Protein AF-G8SK45-F1 (afdb_monomer_lite)

Radius of gyration: 26.13 Å; chains: 1; bounding box: 58×46×75 Å

Foldseek 3Di:
DEDPDLLVVAAACPVVVVQVVCVVVVHFYHYVVVVDTQDPVDPVSVVVNRVSNHVSNVVVVVVVVVVVVVVVCCCQPPQFDPDDDDPFQKDKDWPAADPPPVRSVVVDTTIHIDGDPVGNVVVVVDPPPPVCVSVVSVVVPVPPDDDDDDDDDD

Sequence (154 aa):
MVLAEFERGFAAGQAQSTIAQLNAYGVQSWLPEVEGPVDLGEPEHRAVLSMLGHQSQREVLRNRFRTAAAMAAQVRAQGRHLGGRPPYGCRLVDAGPHPNKVHAQWGRRWHRLDIDTVTAPCVALAPLRCMTRFLNRRTKGSRWRHRASGPRVP

pLDDT: mean 76.78, std 18.28, range [31.2, 94.94]

Secondary structure (DSSP, 8-state):
-B-S-HHHH--TTHHHHHHHHHHHTT---EEGGGTEE--SSSHHHHHHHHHHHHHHHHHHHHHHHHHHHHHHHHHHHH----SSPPPTTEEEEEEEE-SSHHHHHTTPEEEEEEE-TTTHHHHTTS--HHHHHHHHHHHHHTTS-----PPPP-

Structure (mmCIF, N/CA/C/O backbone):
data_AF-G8SK45-F1
#
_entry.id   AF-G8SK45-F1
#
loop_
_atom_site.group_PDB
_atom_site.id
_atom_site.type_symbol
_atom_site.label_atom_id
_atom_site.label_alt_id
_atom_site.label_comp_id
_atom_site.label_asym_id
_atom_site.label_entity_id
_atom_site.label_seq_id
_atom_site.pdbx_PDB_ins_code
_atom_site.Cartn_x
_atom_site.Cartn_y
_atom_site.Cartn_z
_atom_site.occupancy
_atom_site.B_iso_or_equiv
_atom_site.auth_seq_id
_atom_site.auth_comp_id
_atom_site.auth_asym_id
_atom_site.auth_atom_id
_atom_site.pdbx_PDB_model_num
ATOM 1 N N . MET A 1 1 ? -18.488 -5.315 14.949 1.00 83.50 1 MET A N 1
ATOM 2 C CA . MET A 1 1 ? -17.594 -5.885 13.917 1.00 83.50 1 MET A CA 1
ATOM 3 C C . MET A 1 1 ? -16.549 -6.742 14.606 1.00 83.50 1 MET A C 1
ATOM 5 O O . MET A 1 1 ? -15.913 -6.248 15.524 1.00 83.50 1 MET A O 1
ATOM 9 N N . VAL A 1 2 ? -16.381 -7.998 14.200 1.00 85.56 2 VAL A N 1
ATOM 10 C CA . VAL A 1 2 ? -15.353 -8.886 14.768 1.00 85.56 2 VAL A CA 1
ATOM 11 C C . VAL A 1 2 ? -14.119 -8.850 13.873 1.00 85.56 2 VAL A C 1
ATOM 13 O O . VAL A 1 2 ? -14.237 -9.021 12.660 1.00 85.56 2 VAL A O 1
ATOM 16 N N . LEU A 1 3 ? -12.952 -8.611 14.462 1.00 84.38 3 LEU A N 1
ATOM 17 C CA . LEU A 1 3 ? -11.665 -8.617 13.777 1.00 84.38 3 LEU A CA 1
ATOM 18 C C . LEU A 1 3 ? -10.953 -9.933 14.078 1.00 84.38 3 LEU A C 1
ATOM 20 O O . LEU A 1 3 ? -10.369 -10.087 15.141 1.00 84.38 3 LEU A O 1
ATOM 24 N N . ALA A 1 4 ? -11.034 -10.886 13.148 1.00 83.38 4 ALA A N 1
ATOM 25 C CA . ALA A 1 4 ? -10.423 -12.205 13.326 1.00 83.38 4 ALA A CA 1
ATOM 26 C C . ALA A 1 4 ? -8.888 -12.165 13.239 1.00 83.38 4 ALA A C 1
ATOM 28 O O . ALA A 1 4 ? -8.213 -12.849 13.995 1.00 83.38 4 ALA A O 1
ATOM 29 N N . GLU A 1 5 ? -8.340 -11.361 12.322 1.00 84.94 5 GLU A N 1
ATOM 30 C CA . GLU A 1 5 ? -6.895 -11.203 12.140 1.00 84.94 5 GLU A CA 1
ATOM 31 C C . GLU A 1 5 ? -6.565 -9.719 11.952 1.00 84.94 5 GLU A C 1
ATOM 33 O O . GLU A 1 5 ? -6.781 -9.148 10.876 1.00 84.94 5 GLU A O 1
ATOM 38 N N . PHE A 1 6 ? -6.036 -9.078 12.997 1.00 86.44 6 PHE A N 1
ATOM 39 C CA . PHE A 1 6 ? -5.703 -7.652 12.957 1.00 86.44 6 PHE A CA 1
ATOM 40 C C . PHE A 1 6 ? -4.698 -7.323 11.845 1.00 86.44 6 PHE A C 1
ATOM 42 O O . PHE A 1 6 ? -4.872 -6.354 11.103 1.00 86.44 6 PHE A O 1
ATOM 49 N N . GLU A 1 7 ? -3.664 -8.156 11.703 1.00 82.38 7 GLU A N 1
ATOM 50 C CA . GLU A 1 7 ? -2.528 -7.916 10.808 1.00 82.38 7 GLU A CA 1
ATOM 51 C C . GLU A 1 7 ? -2.919 -7.866 9.325 1.00 82.38 7 GLU A C 1
ATOM 53 O O . GLU A 1 7 ? -2.268 -7.184 8.533 1.00 82.38 7 GLU A O 1
ATOM 58 N N . ARG A 1 8 ? -4.008 -8.543 8.937 1.00 81.50 8 ARG A N 1
ATOM 59 C CA . ARG A 1 8 ? -4.530 -8.496 7.563 1.00 81.50 8 ARG A CA 1
ATOM 60 C C . ARG A 1 8 ? -5.461 -7.317 7.310 1.00 81.50 8 ARG A C 1
ATOM 62 O O . ARG A 1 8 ? -5.593 -6.896 6.163 1.00 81.50 8 ARG A O 1
ATOM 69 N N . GLY A 1 9 ? -6.123 -6.823 8.354 1.00 83.44 9 GLY A N 1
ATOM 70 C CA . GLY A 1 9 ? -7.120 -5.760 8.252 1.00 83.44 9 GLY A CA 1
ATOM 71 C C . GLY A 1 9 ? -6.531 -4.354 8.336 1.00 83.44 9 GLY A C 1
ATOM 72 O O . GLY A 1 9 ? -7.016 -3.450 7.659 1.00 83.44 9 GLY A O 1
ATOM 73 N N . PHE A 1 10 ? -5.480 -4.161 9.140 1.00 87.44 10 PHE A N 1
ATOM 74 C CA . PHE A 1 10 ? -4.954 -2.833 9.458 1.00 87.44 10 PHE A CA 1
ATOM 75 C C . PHE A 1 10 ? -3.431 -2.793 9.507 1.00 87.44 10 PHE A C 1
ATOM 77 O O . PHE A 1 10 ? -2.776 -3.767 9.868 1.00 87.44 10 PHE A O 1
ATOM 84 N N . ALA A 1 11 ? -2.865 -1.622 9.209 1.00 86.31 11 ALA A N 1
ATOM 85 C CA . ALA A 1 11 ? -1.456 -1.314 9.437 1.00 86.31 11 ALA A CA 1
ATOM 86 C C . ALA A 1 11 ? -1.297 0.074 10.075 1.00 86.31 11 ALA A C 1
ATOM 88 O O . ALA A 1 11 ? -2.067 0.995 9.787 1.00 86.31 11 ALA A O 1
ATOM 89 N N . ALA A 1 12 ? -0.259 0.249 10.900 1.00 87.75 12 ALA A N 1
ATOM 90 C CA . ALA A 1 12 ? 0.004 1.495 11.626 1.00 87.75 12 ALA A CA 1
ATOM 91 C C . ALA A 1 12 ? -1.214 1.938 12.471 1.00 87.75 12 ALA A C 1
ATOM 93 O O . ALA A 1 12 ? -1.916 1.106 13.039 1.00 87.75 12 ALA A O 1
ATOM 94 N N . GLY A 1 13 ? -1.491 3.243 12.552 1.00 86.88 13 GLY A N 1
ATOM 95 C CA . GLY A 1 13 ? -2.610 3.802 13.326 1.00 86.88 13 GLY A CA 1
ATOM 96 C C . GLY A 1 13 ? -4.001 3.683 12.682 1.00 86.88 13 GLY A C 1
ATOM 97 O O . GLY A 1 13 ? -4.951 4.272 13.191 1.00 86.88 13 GLY A O 1
ATOM 98 N N . GLN A 1 14 ? -4.155 2.959 11.565 1.00 89.31 14 GLN A N 1
ATOM 99 C CA . GLN A 1 14 ? -5.430 2.887 10.830 1.00 89.31 14 GLN A CA 1
ATOM 100 C C . GLN A 1 14 ? -6.576 2.301 11.662 1.00 89.31 14 GLN A C 1
ATOM 102 O O . GLN A 1 14 ? -7.714 2.763 11.553 1.00 89.31 14 GLN A O 1
ATOM 107 N N . ALA A 1 15 ? -6.278 1.311 12.509 1.00 88.94 15 ALA A N 1
ATOM 108 C CA . ALA A 1 15 ? -7.283 0.653 13.334 1.00 88.94 15 ALA A CA 1
ATOM 109 C C . ALA A 1 15 ? -7.946 1.627 14.312 1.00 88.94 15 ALA A C 1
ATOM 111 O O . ALA A 1 15 ? -9.166 1.666 14.384 1.00 88.94 15 ALA A O 1
ATOM 112 N N . GLN A 1 16 ? -7.170 2.472 14.997 1.00 90.81 16 GLN A N 1
ATOM 113 C CA . GLN A 1 16 ? -7.716 3.444 15.952 1.00 90.81 16 GLN A CA 1
ATOM 114 C C . GLN A 1 16 ? -8.680 4.419 15.269 1.00 90.81 16 GLN A C 1
ATOM 116 O O . GLN A 1 16 ? -9.788 4.628 15.753 1.00 90.81 16 GLN A O 1
ATOM 121 N N . SER A 1 17 ? -8.298 4.960 14.106 1.00 91.62 17 SER A N 1
ATOM 122 C CA . SER A 1 17 ? -9.166 5.867 13.346 1.00 91.62 17 SER A CA 1
ATOM 123 C C . SER A 1 17 ? -10.438 5.177 12.845 1.00 91.62 17 SER A C 1
ATOM 125 O O . SER A 1 17 ? -11.501 5.791 12.859 1.00 91.62 17 SER A O 1
ATOM 127 N N . THR A 1 18 ? -10.340 3.922 12.402 1.00 91.75 18 THR A N 1
ATOM 128 C CA . THR A 1 18 ? -11.492 3.163 11.889 1.00 91.75 18 THR A CA 1
ATOM 129 C C . THR A 1 18 ? -12.442 2.773 13.021 1.00 91.75 18 THR A C 1
ATOM 131 O O . THR A 1 18 ? -13.649 2.966 12.910 1.00 91.75 18 THR A O 1
ATOM 134 N N . ILE A 1 19 ? -11.906 2.281 14.141 1.00 91.81 19 ILE A N 1
ATOM 135 C CA . ILE A 1 19 ? -12.684 1.908 15.329 1.00 91.81 19 ILE A CA 1
ATOM 136 C C . ILE A 1 19 ? -13.366 3.143 15.925 1.00 91.81 19 ILE A C 1
ATOM 138 O O . ILE A 1 19 ? -14.536 3.066 16.281 1.00 91.81 19 ILE A O 1
ATOM 142 N N . ALA A 1 20 ? -12.697 4.300 15.960 1.00 92.31 20 ALA A N 1
ATOM 143 C CA . ALA A 1 20 ? -13.309 5.546 16.423 1.00 92.31 20 ALA A CA 1
ATOM 144 C C . ALA A 1 20 ? -14.529 5.945 15.575 1.00 92.31 20 ALA A C 1
ATOM 146 O O . ALA A 1 20 ? -15.560 6.333 16.122 1.00 92.31 20 ALA A O 1
ATOM 147 N N . GLN A 1 21 ? -14.442 5.801 14.248 1.00 93.69 21 GLN A N 1
ATOM 148 C CA . GLN A 1 21 ? -15.579 6.046 13.357 1.00 93.69 21 GLN A CA 1
ATOM 149 C C . GLN A 1 21 ? -16.711 5.043 13.589 1.00 93.69 21 GLN A C 1
ATOM 151 O O . GLN A 1 21 ? -17.868 5.441 13.667 1.00 93.69 21 GLN A O 1
ATOM 156 N N . LEU A 1 22 ? -16.396 3.755 13.739 1.00 92.50 22 LEU A N 1
ATOM 157 C CA . LEU A 1 22 ? -17.398 2.720 14.010 1.00 92.50 22 LEU A CA 1
ATOM 158 C C . LEU A 1 22 ? -18.112 2.950 15.348 1.00 92.50 22 LEU A C 1
ATOM 160 O O . LEU A 1 22 ? -19.339 2.874 15.402 1.00 92.50 22 LEU A O 1
ATOM 164 N N . ASN A 1 23 ? -17.367 3.323 16.389 1.00 92.44 23 ASN A N 1
ATOM 165 C CA . ASN A 1 23 ? -17.920 3.661 17.696 1.00 92.44 23 ASN A CA 1
ATOM 166 C C . ASN A 1 23 ? -18.869 4.867 17.615 1.00 92.44 23 ASN A C 1
ATOM 168 O O . ASN A 1 23 ? -19.908 4.858 18.271 1.00 92.44 23 ASN A O 1
ATOM 172 N N . ALA A 1 24 ? -18.576 5.865 16.772 1.00 92.50 24 ALA A N 1
ATOM 173 C CA . ALA A 1 24 ? -19.475 7.000 16.540 1.00 92.50 24 ALA A CA 1
ATOM 174 C C . ALA A 1 24 ? -20.820 6.590 15.905 1.00 92.50 24 ALA A C 1
ATOM 176 O O . ALA A 1 24 ? -21.830 7.252 16.128 1.00 92.50 24 ALA A O 1
ATOM 177 N N . TYR A 1 25 ? -20.853 5.477 15.167 1.00 94.19 25 TYR A N 1
ATOM 178 C CA . TYR A 1 25 ? -22.081 4.863 14.648 1.00 94.19 25 TYR A CA 1
ATOM 179 C C . TYR A 1 25 ? -22.694 3.819 15.600 1.00 94.19 25 TYR A C 1
ATOM 181 O O . TYR A 1 25 ? -23.615 3.103 15.212 1.00 94.19 25 TYR A O 1
ATOM 189 N N . GLY A 1 26 ? -22.188 3.694 16.832 1.00 90.69 26 GLY A N 1
ATOM 190 C CA . GLY A 1 26 ? -22.650 2.704 17.811 1.00 90.69 26 GLY A CA 1
ATOM 191 C C . GLY A 1 26 ? -22.214 1.266 17.507 1.00 90.69 26 GLY A C 1
ATOM 192 O O . GLY A 1 26 ? -22.710 0.326 18.126 1.00 90.69 26 GLY A O 1
ATOM 193 N N . VAL A 1 27 ? -21.290 1.065 16.562 1.00 92.31 27 VAL A N 1
ATOM 194 C CA . VAL A 1 27 ? -20.785 -0.260 16.192 1.00 92.31 27 VAL A CA 1
ATOM 195 C C . VAL A 1 27 ? -19.550 -0.588 17.020 1.00 92.31 27 VAL A C 1
ATOM 197 O O . VAL A 1 27 ? -18.467 -0.063 16.782 1.00 92.31 27 VAL A O 1
ATOM 200 N N . GLN A 1 28 ? -19.692 -1.533 17.946 1.00 90.69 28 GLN A N 1
ATOM 201 C CA . GLN A 1 28 ? -18.568 -2.030 18.737 1.00 90.69 28 GLN A CA 1
ATOM 202 C C . GLN A 1 28 ? -17.635 -2.903 17.891 1.00 90.69 28 GLN A C 1
ATOM 204 O O . GLN A 1 28 ? -18.085 -3.746 17.103 1.00 90.69 28 GLN A O 1
ATOM 209 N N . SER A 1 29 ? -16.328 -2.720 18.063 1.00 90.38 29 SER A N 1
ATOM 210 C CA . SER A 1 29 ? -15.299 -3.556 17.436 1.00 90.38 29 SER A CA 1
ATOM 211 C C . SER A 1 29 ? -14.779 -4.575 18.442 1.00 90.38 29 SER A C 1
ATOM 213 O O . SER A 1 29 ? -14.477 -4.204 19.566 1.00 90.38 29 SER A O 1
ATOM 215 N N . TRP A 1 30 ? -14.689 -5.844 18.055 1.00 90.56 30 TRP A N 1
ATOM 216 C CA . TRP A 1 30 ? -14.243 -6.944 18.912 1.00 90.56 30 TRP A CA 1
ATOM 217 C C . TRP A 1 30 ? -12.911 -7.481 18.410 1.00 90.56 30 TRP A C 1
ATOM 219 O O . TRP A 1 30 ? -12.774 -7.722 17.206 1.00 90.56 30 TRP A O 1
ATOM 229 N N . LEU A 1 31 ? -11.962 -7.667 19.323 1.00 87.81 31 LEU A N 1
ATOM 230 C CA . LEU A 1 31 ? -10.611 -8.114 19.010 1.00 87.81 31 LEU A CA 1
ATOM 231 C C . LEU A 1 31 ? -10.218 -9.243 19.983 1.00 87.81 31 LEU A C 1
ATOM 233 O O . LEU A 1 31 ? -10.328 -9.033 21.192 1.00 87.81 31 LEU A O 1
ATOM 237 N N . PRO A 1 32 ? -9.806 -10.433 19.502 1.00 85.44 32 PRO A N 1
ATOM 238 C CA . PRO A 1 32 ? -9.513 -11.567 20.378 1.00 85.44 32 PRO A CA 1
ATOM 239 C C . PRO A 1 32 ? -8.360 -11.279 21.346 1.00 85.44 32 PRO A C 1
ATOM 241 O O . PRO A 1 32 ? -8.389 -11.757 22.471 1.00 85.44 32 PRO A O 1
ATOM 244 N N . GLU A 1 33 ? -7.402 -10.435 20.962 1.00 84.94 33 GLU A N 1
ATOM 245 C CA . GLU A 1 33 ? -6.269 -10.014 21.795 1.00 84.94 33 GLU A CA 1
ATOM 246 C C . GLU A 1 33 ? -6.668 -9.165 23.013 1.00 84.94 33 GLU A C 1
ATOM 248 O O . GLU A 1 33 ? -5.850 -8.952 23.903 1.00 84.94 33 GLU A O 1
ATOM 253 N N . VAL A 1 34 ? -7.901 -8.653 23.039 1.00 85.94 34 VAL A N 1
ATOM 254 C CA . VAL A 1 34 ? -8.451 -7.828 24.128 1.00 85.94 34 VAL A CA 1
ATOM 255 C C . VAL A 1 34 ? -9.569 -8.577 24.868 1.00 85.94 34 VAL A C 1
ATOM 257 O O . VAL A 1 34 ? -10.154 -8.048 25.804 1.00 85.94 34 VAL A O 1
ATOM 260 N N . GLU A 1 35 ? -9.891 -9.803 24.430 1.00 81.94 35 GLU A N 1
ATOM 261 C CA . GLU A 1 35 ? -10.938 -10.668 24.998 1.00 81.94 35 GLU A CA 1
ATOM 262 C C . GLU A 1 35 ? -12.299 -9.960 25.187 1.00 81.94 35 GLU A C 1
ATOM 264 O O . GLU A 1 35 ? -13.109 -10.332 26.037 1.00 81.94 35 GLU A O 1
ATOM 269 N N . GLY A 1 36 ? -12.569 -8.927 24.379 1.00 86.62 36 GLY A N 1
ATOM 270 C CA . GLY A 1 36 ? -13.668 -8.001 24.622 1.00 86.62 36 GLY A CA 1
ATOM 271 C C . GLY A 1 36 ? -13.906 -6.966 23.516 1.00 86.62 36 GLY A C 1
ATOM 272 O O . GLY A 1 36 ? -13.170 -6.901 22.520 1.00 86.62 36 GLY A O 1
ATOM 273 N N . PRO A 1 37 ? -14.946 -6.120 23.678 1.00 88.62 37 PRO A N 1
ATOM 274 C CA . PRO A 1 37 ? -15.114 -4.922 22.873 1.00 88.62 37 PRO A CA 1
ATOM 275 C C . PRO A 1 37 ? -13.938 -3.967 23.094 1.00 88.62 37 PRO A C 1
ATOM 277 O O . PRO A 1 37 ? -13.571 -3.645 24.222 1.00 88.62 37 PRO A O 1
ATOM 280 N N . VAL A 1 38 ? -13.378 -3.468 22.002 1.00 90.25 38 VAL A N 1
ATOM 281 C CA . VAL A 1 38 ? -12.272 -2.519 22.022 1.00 90.25 38 VAL A CA 1
ATOM 282 C C . VAL A 1 38 ? -12.772 -1.153 22.485 1.00 90.25 38 VAL A C 1
ATOM 284 O O . VAL A 1 38 ? -13.410 -0.416 21.730 1.00 90.25 38 VAL A O 1
ATOM 287 N N . ASP A 1 39 ? -12.432 -0.805 23.721 1.00 89.62 39 ASP A N 1
ATOM 288 C CA . ASP A 1 39 ? -12.568 0.552 24.250 1.00 89.62 39 ASP A CA 1
ATOM 289 C C . ASP A 1 39 ? -11.330 1.408 23.925 1.00 89.62 39 ASP A C 1
ATOM 291 O O . ASP A 1 39 ? -10.207 1.042 24.260 1.00 89.62 39 ASP A O 1
ATOM 295 N N . LEU A 1 40 ? -11.526 2.557 23.270 1.00 89.12 40 LEU A N 1
ATOM 296 C CA . LEU A 1 40 ? -10.453 3.516 22.974 1.00 89.12 40 LEU A CA 1
ATOM 297 C C . LEU A 1 40 ? -10.191 4.502 24.127 1.00 89.12 40 LEU A C 1
ATOM 299 O O . LEU A 1 40 ? -9.195 5.225 24.080 1.00 89.12 40 LEU A O 1
ATOM 303 N N . GLY A 1 41 ? -11.057 4.560 25.142 1.00 89.06 41 GLY A N 1
ATOM 304 C CA . GLY A 1 41 ? -10.811 5.296 26.383 1.00 89.06 41 GLY A CA 1
ATOM 305 C C . GLY A 1 41 ? -9.742 4.620 27.242 1.00 89.06 41 GLY A C 1
ATOM 306 O O . GLY A 1 41 ? -8.887 5.297 27.822 1.00 89.06 41 GLY A O 1
ATOM 307 N N . GLU A 1 42 ? -9.713 3.288 27.224 1.00 91.06 42 GLU A N 1
ATOM 308 C CA . GLU A 1 42 ? -8.778 2.484 28.003 1.00 91.06 42 GLU A CA 1
ATOM 309 C C . GLU A 1 42 ? -7.343 2.581 27.434 1.00 91.06 42 GLU A C 1
ATOM 311 O O . GLU A 1 42 ? -7.109 2.316 26.244 1.00 91.06 42 GLU A O 1
ATOM 316 N N . PRO A 1 43 ? -6.342 3.026 28.219 1.00 91.62 43 PRO A N 1
ATOM 317 C CA . PRO A 1 43 ? -4.948 3.070 27.775 1.00 91.62 43 PRO A CA 1
ATOM 318 C C . PRO A 1 43 ? -4.380 1.701 27.376 1.00 91.62 43 PRO A C 1
ATOM 320 O O . PRO A 1 43 ? -3.615 1.642 26.410 1.00 91.62 43 PRO A O 1
ATOM 323 N N . GLU A 1 44 ? -4.762 0.613 28.049 1.00 91.56 44 GLU A N 1
ATOM 324 C CA . GLU A 1 44 ? -4.247 -0.730 27.743 1.00 91.56 44 GLU A CA 1
ATOM 325 C C . GLU A 1 44 ? -4.661 -1.194 26.342 1.00 91.56 44 GLU A C 1
ATOM 327 O O . GLU A 1 44 ? -3.822 -1.586 25.526 1.00 91.56 44 GLU A O 1
ATOM 332 N N . HIS A 1 45 ? -5.940 -1.038 26.000 1.00 92.81 45 HIS A N 1
ATOM 333 C CA . HIS A 1 45 ? -6.463 -1.384 24.679 1.00 92.81 45 HIS A CA 1
ATOM 334 C C . HIS A 1 45 ? -5.791 -0.564 23.568 1.00 92.81 45 HIS A C 1
ATOM 336 O O . HIS A 1 45 ? -5.429 -1.091 22.511 1.00 92.81 45 HIS A O 1
ATOM 342 N N . ARG A 1 46 ? -5.549 0.732 23.809 1.00 91.50 46 ARG A N 1
ATOM 343 C CA . ARG A 1 46 ? -4.805 1.591 22.872 1.00 91.50 46 ARG A CA 1
ATOM 344 C C . ARG A 1 46 ? -3.359 1.138 22.686 1.00 91.50 46 ARG A C 1
ATOM 346 O O . ARG A 1 46 ? -2.842 1.219 21.564 1.00 91.50 46 ARG A O 1
ATOM 353 N N . ALA A 1 47 ? -2.707 0.665 23.747 1.00 92.56 47 ALA A N 1
ATOM 354 C CA . ALA A 1 47 ? -1.353 0.128 23.676 1.00 92.56 47 ALA A CA 1
ATOM 355 C C . ALA A 1 47 ? -1.302 -1.155 22.829 1.00 92.56 47 ALA A C 1
ATOM 357 O O . ALA A 1 47 ? -0.463 -1.243 21.928 1.00 92.56 47 ALA A O 1
ATOM 358 N N . VAL A 1 48 ? -2.246 -2.083 23.028 1.00 91.94 48 VAL A N 1
ATOM 359 C CA . VAL A 1 48 ? -2.375 -3.313 22.221 1.00 91.94 48 VAL A CA 1
ATOM 360 C C . VAL A 1 48 ? -2.566 -2.981 20.739 1.00 91.94 48 VAL A C 1
ATOM 362 O O . VAL A 1 48 ? -1.798 -3.448 19.896 1.00 91.94 48 VAL A O 1
ATOM 365 N N . LEU A 1 49 ? -3.510 -2.093 20.406 1.00 92.00 49 LEU A N 1
ATOM 366 C CA . LEU A 1 49 ? -3.735 -1.654 19.022 1.00 92.00 49 LEU A CA 1
ATOM 367 C C . LEU A 1 49 ? -2.489 -1.015 18.396 1.00 92.00 49 LEU A C 1
ATOM 369 O O . LEU A 1 49 ? -2.215 -1.213 17.213 1.00 92.00 49 LEU A O 1
ATOM 373 N N . SER A 1 50 ? -1.736 -0.232 19.173 1.00 91.88 50 SER A N 1
ATOM 374 C CA . SER A 1 50 ? -0.511 0.422 18.696 1.00 91.88 50 SER A CA 1
ATOM 375 C C . SER A 1 50 ? 0.598 -0.595 18.426 1.00 91.88 50 SER A C 1
ATOM 377 O O . SER A 1 50 ? 1.273 -0.518 17.398 1.00 91.88 50 SER A O 1
ATOM 379 N N . MET A 1 51 ? 0.765 -1.574 19.317 1.00 93.00 51 MET A N 1
ATOM 380 C CA . MET A 1 51 ? 1.726 -2.664 19.160 1.00 93.00 51 MET A CA 1
ATOM 381 C C . MET A 1 51 ? 1.422 -3.498 17.910 1.00 93.00 51 MET A C 1
ATOM 383 O O . MET A 1 51 ? 2.299 -3.659 17.057 1.00 93.00 51 MET A O 1
ATOM 387 N N . LEU A 1 52 ? 0.177 -3.960 17.761 1.00 91.50 52 LEU A N 1
ATOM 388 C CA . LEU A 1 52 ? -0.265 -4.724 16.592 1.00 91.50 52 LEU A CA 1
ATOM 389 C C . LEU A 1 52 ? -0.134 -3.897 15.303 1.00 91.50 52 LEU A C 1
ATOM 391 O O . LEU A 1 52 ? 0.341 -4.388 14.276 1.00 91.50 52 LEU A O 1
ATOM 395 N N . GLY A 1 53 ? -0.469 -2.603 15.367 1.00 92.00 53 GLY A N 1
ATOM 396 C CA . GLY A 1 53 ? -0.282 -1.654 14.271 1.00 92.00 53 GLY A CA 1
ATOM 397 C C . GLY A 1 53 ? 1.174 -1.553 13.817 1.00 92.00 53 GLY A C 1
ATOM 398 O O . GLY A 1 53 ? 1.448 -1.596 12.613 1.00 92.00 53 GLY A O 1
ATOM 399 N N . HIS A 1 54 ? 2.117 -1.465 14.760 1.00 92.69 54 HIS A N 1
ATOM 400 C CA . HIS A 1 54 ? 3.551 -1.453 14.467 1.00 92.69 54 HIS A CA 1
ATOM 401 C C . HIS A 1 54 ? 4.041 -2.780 13.880 1.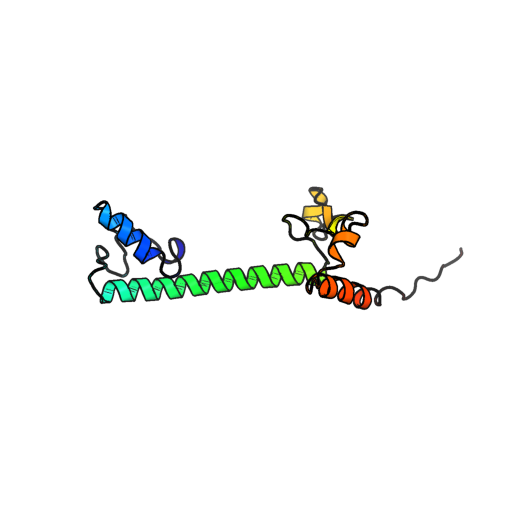00 92.69 54 HIS A C 1
ATOM 403 O O . HIS A 1 54 ? 4.834 -2.764 12.934 1.00 92.69 54 HIS A O 1
ATOM 409 N N . GLN A 1 55 ? 3.581 -3.917 14.406 1.00 90.81 55 GLN A N 1
ATOM 410 C CA . GLN A 1 55 ? 3.942 -5.241 13.898 1.00 90.81 55 GLN A CA 1
ATOM 411 C C . GLN A 1 55 ? 3.502 -5.408 12.439 1.00 90.81 55 GLN A C 1
ATOM 413 O O . GLN A 1 55 ? 4.355 -5.586 11.565 1.00 90.81 55 GLN A O 1
ATOM 418 N N . SER A 1 56 ? 2.215 -5.194 12.154 1.00 90.56 56 SER A N 1
ATOM 419 C CA . SER A 1 56 ? 1.668 -5.231 10.792 1.00 90.56 56 SER A CA 1
ATOM 420 C C . SER A 1 56 ? 2.396 -4.261 9.850 1.00 90.56 56 SER A C 1
ATOM 422 O O . SER A 1 56 ? 2.817 -4.618 8.744 1.00 90.56 56 SER A O 1
ATOM 424 N N . GLN A 1 57 ? 2.659 -3.028 10.301 1.00 92.38 57 GLN A N 1
ATOM 425 C CA . GLN A 1 57 ? 3.367 -2.042 9.486 1.00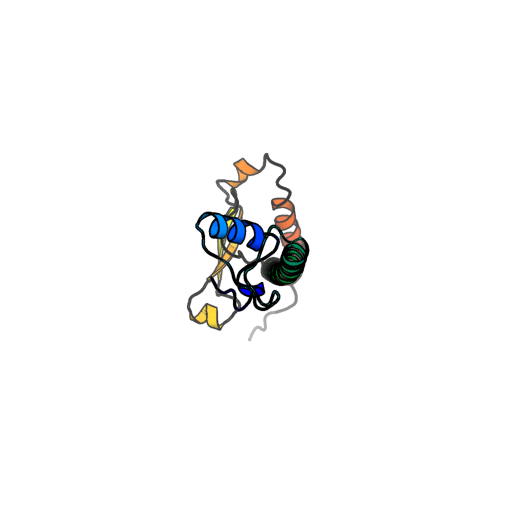 92.38 57 GLN A CA 1
ATOM 426 C C . GLN A 1 57 ? 4.780 -2.505 9.106 1.00 92.38 57 GLN A C 1
ATOM 428 O O . GLN A 1 57 ? 5.209 -2.281 7.969 1.00 92.38 57 GLN A O 1
ATOM 433 N N . ARG A 1 58 ? 5.512 -3.157 10.017 1.00 91.12 58 ARG A N 1
ATOM 434 C CA . ARG A 1 58 ? 6.855 -3.688 9.726 1.00 91.12 58 ARG A CA 1
ATOM 435 C C . ARG A 1 58 ? 6.807 -4.747 8.635 1.00 91.12 58 ARG A C 1
ATOM 437 O O . ARG A 1 58 ? 7.651 -4.722 7.735 1.00 91.12 58 ARG A O 1
ATOM 444 N N . GLU A 1 59 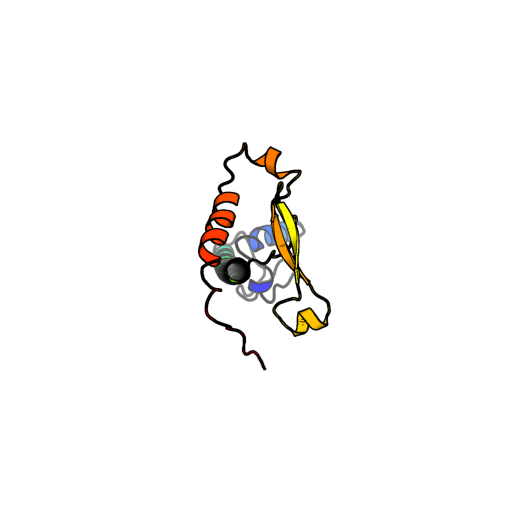? 5.817 -5.630 8.665 1.00 89.69 59 GLU A N 1
ATOM 445 C CA . GLU A 1 59 ? 5.647 -6.655 7.637 1.00 89.69 59 GLU A CA 1
ATOM 446 C C . GLU A 1 59 ? 5.313 -6.052 6.272 1.00 89.69 59 GLU A C 1
ATOM 448 O O . GLU A 1 59 ? 5.960 -6.368 5.265 1.00 89.69 59 GLU A O 1
ATOM 453 N N . VAL A 1 60 ? 4.374 -5.102 6.239 1.00 90.69 60 VAL A N 1
ATOM 454 C CA . VAL A 1 60 ? 4.007 -4.372 5.018 1.00 90.69 60 VAL A CA 1
ATOM 455 C C . VAL A 1 60 ? 5.219 -3.643 4.439 1.00 90.69 60 VAL A C 1
ATOM 457 O O . VAL A 1 60 ? 5.483 -3.730 3.235 1.00 90.69 60 VAL A O 1
ATOM 460 N N . LEU A 1 61 ? 5.994 -2.947 5.274 1.00 92.44 61 LEU A N 1
ATOM 461 C CA . LEU A 1 61 ? 7.199 -2.240 4.842 1.00 92.44 61 LEU A CA 1
ATOM 462 C C . LEU A 1 61 ? 8.269 -3.201 4.322 1.00 92.44 61 LEU A C 1
ATOM 464 O O . LEU A 1 61 ? 8.878 -2.925 3.286 1.00 92.44 61 LEU A O 1
ATOM 468 N N . ARG A 1 62 ? 8.464 -4.352 4.972 1.00 92.25 62 ARG A N 1
ATOM 469 C CA . ARG A 1 62 ? 9.393 -5.391 4.509 1.00 92.25 62 ARG A CA 1
ATOM 470 C C . ARG A 1 62 ? 8.992 -5.916 3.132 1.00 92.25 62 ARG A C 1
ATOM 472 O O . ARG A 1 62 ? 9.842 -6.009 2.244 1.00 92.25 62 ARG A O 1
ATOM 479 N N . ASN A 1 63 ? 7.712 -6.209 2.922 1.00 91.56 63 ASN A N 1
ATOM 480 C CA . ASN A 1 63 ? 7.202 -6.690 1.638 1.00 91.56 63 ASN A CA 1
ATOM 481 C C . ASN A 1 63 ? 7.341 -5.629 0.540 1.00 91.56 63 ASN A C 1
ATOM 483 O O . ASN A 1 63 ? 7.837 -5.928 -0.553 1.00 91.56 63 ASN A O 1
ATOM 487 N N . ARG A 1 64 ? 7.004 -4.369 0.842 1.00 92.81 64 ARG A N 1
ATOM 488 C CA . ARG A 1 64 ? 7.215 -3.232 -0.068 1.00 92.81 64 ARG A CA 1
ATOM 489 C C . ARG A 1 64 ? 8.686 -3.069 -0.433 1.00 92.81 64 ARG A C 1
ATOM 491 O O . ARG A 1 64 ? 9.002 -2.951 -1.614 1.00 92.81 64 ARG A O 1
ATOM 498 N N . PHE A 1 65 ? 9.587 -3.121 0.547 1.00 94.56 65 PHE A N 1
ATOM 499 C CA . PHE A 1 65 ? 11.024 -2.999 0.315 1.00 94.56 65 PHE A CA 1
ATOM 500 C C . PHE A 1 65 ? 11.549 -4.116 -0.589 1.00 94.56 65 PHE A C 1
ATOM 502 O O . PHE A 1 65 ? 12.225 -3.836 -1.577 1.00 94.56 65 PHE A O 1
ATOM 509 N N . ARG A 1 66 ? 11.200 -5.378 -0.306 1.00 94.94 66 ARG A N 1
ATOM 510 C CA . ARG A 1 66 ? 11.612 -6.524 -1.135 1.00 94.94 66 ARG A CA 1
ATOM 511 C C . ARG A 1 66 ? 11.095 -6.398 -2.564 1.00 94.94 66 ARG A C 1
ATOM 513 O O . ARG A 1 66 ? 11.850 -6.631 -3.506 1.00 94.94 66 ARG A O 1
ATOM 520 N N . THR A 1 67 ? 9.845 -5.972 -2.723 1.00 94.00 67 THR A N 1
ATOM 521 C CA . THR A 1 67 ? 9.224 -5.763 -4.035 1.00 94.00 67 THR A CA 1
ATOM 522 C C . THR A 1 67 ? 9.935 -4.655 -4.806 1.00 94.00 67 THR A C 1
ATOM 524 O O . THR A 1 67 ? 10.366 -4.869 -5.938 1.00 94.00 67 THR A O 1
ATOM 527 N N . ALA A 1 68 ? 10.148 -3.498 -4.176 1.00 90.06 68 ALA A N 1
ATOM 528 C CA . ALA A 1 68 ? 10.851 -2.370 -4.777 1.00 90.06 68 ALA A CA 1
ATOM 529 C C . ALA A 1 68 ? 12.308 -2.714 -5.125 1.00 90.06 68 ALA A C 1
ATOM 531 O O . ALA A 1 68 ? 12.798 -2.334 -6.189 1.00 90.06 68 ALA A O 1
ATOM 532 N N . ALA A 1 69 ? 13.001 -3.472 -4.272 1.00 91.00 69 ALA A N 1
ATOM 533 C CA . ALA A 1 69 ? 14.362 -3.933 -4.521 1.00 91.00 69 ALA A CA 1
ATOM 534 C C . ALA A 1 69 ? 14.430 -4.910 -5.707 1.00 91.00 69 ALA A C 1
ATOM 536 O O . ALA A 1 69 ? 15.292 -4.749 -6.576 1.00 91.00 69 ALA A O 1
ATOM 537 N N . ALA A 1 70 ? 13.504 -5.871 -5.788 1.00 88.50 70 ALA A N 1
ATOM 538 C CA . ALA A 1 70 ? 13.406 -6.813 -6.903 1.00 88.50 70 ALA A CA 1
ATOM 539 C C . ALA A 1 70 ? 13.085 -6.095 -8.224 1.00 88.50 70 ALA A C 1
ATOM 541 O O . ALA A 1 70 ? 13.760 -6.311 -9.232 1.00 88.50 70 ALA A O 1
ATOM 542 N N . MET A 1 71 ? 12.122 -5.172 -8.202 1.00 87.31 71 MET A N 1
ATOM 543 C CA . MET A 1 71 ? 11.791 -4.298 -9.329 1.00 87.31 71 MET A CA 1
ATOM 544 C C . MET A 1 71 ? 13.006 -3.478 -9.770 1.00 87.31 71 MET A C 1
ATOM 546 O O . MET A 1 71 ? 13.382 -3.482 -10.943 1.00 87.31 71 MET A O 1
ATOM 550 N N . ALA A 1 72 ? 13.698 -2.830 -8.832 1.00 85.81 72 ALA A N 1
ATOM 551 C CA . ALA A 1 72 ? 14.908 -2.087 -9.145 1.00 85.81 72 ALA A CA 1
ATOM 552 C C . ALA A 1 72 ? 15.965 -3.001 -9.782 1.00 85.81 72 ALA A C 1
ATOM 554 O O . ALA A 1 72 ? 16.536 -2.633 -10.804 1.00 85.81 72 ALA A O 1
ATOM 555 N N . ALA A 1 73 ? 16.207 -4.201 -9.250 1.00 85.56 73 ALA A N 1
ATOM 556 C CA . ALA A 1 73 ? 17.137 -5.160 -9.844 1.00 85.56 73 ALA A CA 1
ATOM 557 C C . ALA A 1 73 ? 16.754 -5.535 -11.289 1.00 85.56 73 ALA A C 1
ATOM 559 O O . ALA A 1 73 ? 17.626 -5.527 -12.158 1.00 85.56 73 ALA A O 1
ATOM 560 N N . GLN A 1 74 ? 15.466 -5.755 -11.580 1.00 81.00 74 GLN A N 1
ATOM 561 C CA . GLN A 1 74 ? 14.972 -6.006 -12.941 1.00 81.00 74 GLN A CA 1
ATOM 562 C C . GLN A 1 74 ? 15.259 -4.831 -13.887 1.00 81.00 74 GLN A C 1
ATOM 564 O O . GLN A 1 74 ? 15.773 -5.040 -14.987 1.00 81.00 74 GLN A O 1
ATOM 569 N N . VAL A 1 75 ? 15.008 -3.590 -13.453 1.00 82.12 75 VAL A N 1
ATOM 570 C CA . VAL A 1 75 ? 15.341 -2.391 -14.245 1.00 82.12 75 VAL A CA 1
ATOM 571 C C . VAL A 1 75 ? 16.844 -2.311 -14.495 1.00 82.12 75 VAL A C 1
ATOM 573 O O . VAL A 1 75 ? 17.262 -2.026 -15.611 1.00 82.12 75 VAL A O 1
ATOM 576 N N . ARG A 1 76 ? 17.682 -2.578 -13.485 1.00 79.12 76 ARG A N 1
ATOM 577 C CA . ARG A 1 76 ? 19.145 -2.462 -13.618 1.00 79.12 76 ARG A CA 1
ATOM 578 C C . ARG A 1 76 ? 19.751 -3.541 -14.506 1.00 79.12 76 ARG A C 1
ATOM 580 O O . ARG A 1 76 ? 20.602 -3.218 -15.324 1.00 79.12 76 ARG A O 1
ATOM 587 N N . ALA A 1 77 ? 19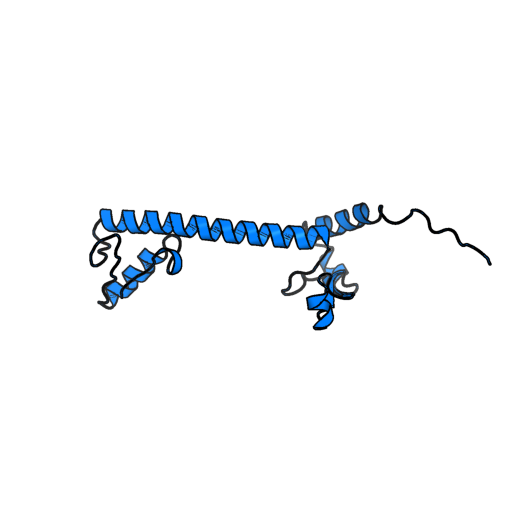.348 -4.793 -14.314 1.00 78.25 77 ALA A N 1
ATOM 588 C CA . ALA A 1 77 ? 19.927 -5.933 -15.015 1.00 78.25 77 ALA A CA 1
ATOM 589 C C . ALA A 1 77 ? 19.394 -6.060 -16.446 1.00 78.25 77 ALA A C 1
ATOM 591 O O . ALA A 1 77 ? 20.130 -6.442 -17.349 1.00 78.25 77 ALA A O 1
ATOM 592 N N . GLN A 1 78 ? 18.116 -5.738 -16.660 1.00 72.12 78 GLN A N 1
ATOM 593 C CA . GLN A 1 78 ? 17.453 -5.969 -17.942 1.00 72.12 78 GLN A CA 1
ATOM 594 C C . GLN A 1 78 ? 17.276 -4.645 -18.715 1.00 72.12 78 GLN A C 1
ATOM 596 O O . GLN A 1 78 ? 17.297 -4.634 -19.944 1.00 72.12 78 GLN A O 1
ATOM 601 N N . GLY A 1 79 ? 17.158 -3.500 -18.034 1.00 74.56 79 GLY A N 1
ATOM 602 C CA . GLY A 1 79 ? 16.804 -2.215 -18.659 1.00 74.56 79 GLY A CA 1
ATOM 603 C C . GLY A 1 79 ? 15.300 -2.064 -18.899 1.00 74.56 79 GLY A C 1
ATOM 604 O O . GLY A 1 79 ? 14.884 -1.247 -19.711 1.00 74.56 79 GLY A O 1
ATOM 605 N N . ARG A 1 80 ? 14.487 -2.893 -18.236 1.00 79.38 80 ARG A N 1
ATOM 606 C CA . ARG A 1 80 ? 13.045 -3.028 -18.462 1.00 79.38 80 ARG A CA 1
ATOM 607 C C . ARG A 1 80 ? 12.245 -1.834 -17.939 1.00 79.38 80 ARG A C 1
ATOM 609 O O . ARG A 1 80 ? 12.464 -1.408 -16.810 1.00 79.38 80 ARG A O 1
ATOM 616 N N . HIS A 1 81 ? 11.244 -1.395 -18.705 1.00 81.12 81 HIS A N 1
ATOM 617 C CA . HIS A 1 81 ? 10.163 -0.554 -18.186 1.00 81.12 81 HIS A CA 1
ATOM 618 C C . HIS A 1 81 ? 9.176 -1.400 -17.376 1.00 81.12 81 HIS A C 1
ATOM 620 O O . HIS A 1 81 ? 8.689 -2.429 -17.851 1.00 81.12 81 HIS A O 1
ATOM 626 N N . LEU A 1 82 ? 8.897 -0.989 -16.140 1.00 80.12 82 LEU A N 1
ATOM 627 C CA . LEU A 1 82 ? 8.053 -1.748 -15.209 1.00 80.12 82 LEU A CA 1
ATOM 628 C C . LEU A 1 82 ? 6.574 -1.336 -15.233 1.00 80.12 82 LEU A C 1
ATOM 630 O O . LEU A 1 82 ? 5.801 -1.819 -14.412 1.00 80.12 82 LEU A O 1
ATOM 634 N N . GLY A 1 83 ? 6.175 -0.507 -16.199 1.00 82.12 83 GLY A N 1
ATOM 635 C CA . GLY A 1 83 ? 4.804 -0.025 -16.354 1.00 82.12 83 GLY A CA 1
ATOM 636 C C . GLY A 1 83 ? 4.634 1.427 -15.910 1.00 82.12 83 GLY A C 1
ATOM 637 O O . GLY A 1 83 ? 5.598 2.103 -15.553 1.00 82.12 83 GLY A O 1
ATOM 638 N N . GLY A 1 84 ? 3.396 1.917 -15.981 1.00 85.06 84 GLY A N 1
ATOM 639 C CA . GLY A 1 84 ? 3.066 3.326 -15.761 1.00 85.06 84 GLY A CA 1
ATOM 640 C C . GLY A 1 84 ? 3.388 4.224 -16.959 1.00 85.06 84 GLY A C 1
ATOM 641 O O . GLY A 1 84 ? 3.946 3.781 -17.971 1.00 85.06 84 GLY A O 1
ATOM 642 N N . ARG A 1 85 ? 3.015 5.503 -16.835 1.00 81.38 85 ARG A N 1
ATOM 643 C CA . ARG A 1 85 ? 3.253 6.520 -17.863 1.00 81.38 85 ARG A CA 1
ATOM 644 C C . ARG A 1 85 ? 4.762 6.770 -18.012 1.00 81.38 85 ARG A C 1
ATOM 646 O O . ARG A 1 85 ? 5.431 6.984 -16.999 1.00 81.38 85 ARG A O 1
ATOM 653 N N . PRO A 1 86 ? 5.307 6.767 -19.240 1.00 82.62 86 PRO A N 1
ATOM 654 C CA . PRO A 1 86 ? 6.689 7.168 -19.477 1.00 82.62 86 PRO A CA 1
ATOM 655 C C . PRO A 1 86 ? 6.938 8.594 -18.966 1.00 82.62 86 PRO A C 1
ATOM 657 O O . PRO A 1 86 ? 6.053 9.444 -19.101 1.00 82.62 86 PRO A O 1
ATOM 660 N N . PRO A 1 87 ? 8.114 8.879 -18.381 1.00 81.00 87 PRO A N 1
ATOM 661 C CA . PRO A 1 87 ? 8.491 10.243 -18.033 1.00 81.00 87 PRO A CA 1
ATOM 662 C C . PRO A 1 87 ? 8.450 11.153 -19.264 1.00 81.00 87 PRO A C 1
ATOM 664 O O . PRO A 1 87 ? 8.752 10.712 -20.371 1.00 81.00 87 PRO A O 1
ATOM 667 N N . TYR A 1 88 ? 8.105 12.424 -19.070 1.00 78.12 88 TYR A N 1
ATOM 668 C CA . TYR A 1 88 ? 8.089 13.402 -20.157 1.00 78.12 88 TYR A CA 1
ATOM 669 C C . TYR A 1 88 ? 9.480 13.527 -20.809 1.00 78.12 88 TYR A C 1
ATOM 671 O O . TYR A 1 88 ? 10.492 13.514 -20.108 1.00 78.12 88 TYR A O 1
ATOM 679 N N . GLY A 1 89 ? 9.532 13.603 -22.143 1.00 79.81 89 GLY A N 1
ATOM 680 C CA . GLY A 1 89 ? 10.783 13.541 -22.916 1.00 79.81 89 GLY A CA 1
ATOM 681 C C . GLY A 1 89 ? 11.311 12.123 -23.184 1.00 79.81 89 GLY A C 1
ATOM 682 O O . GLY A 1 89 ? 12.337 11.971 -23.848 1.00 79.81 89 GLY A O 1
ATOM 683 N N . CYS A 1 90 ? 10.617 11.082 -22.712 1.00 79.44 90 CYS A N 1
ATOM 684 C CA . CYS A 1 90 ? 10.932 9.684 -22.994 1.00 79.44 90 CYS A CA 1
ATOM 685 C C . CYS A 1 90 ? 9.754 8.981 -23.678 1.00 79.44 90 CYS A C 1
ATOM 687 O O . CYS A 1 90 ? 8.592 9.214 -23.347 1.00 79.44 90 CYS A O 1
ATOM 689 N N . ARG A 1 91 ? 10.065 8.027 -24.555 1.00 83.31 91 ARG A N 1
ATOM 690 C CA . ARG A 1 91 ? 9.095 7.129 -25.192 1.00 83.31 91 ARG A CA 1
ATOM 691 C C . ARG A 1 91 ? 9.388 5.672 -24.852 1.00 83.31 91 ARG A C 1
ATOM 693 O O . ARG A 1 91 ? 10.524 5.309 -24.541 1.00 83.31 91 ARG A O 1
ATOM 700 N N . LEU A 1 92 ? 8.361 4.826 -24.913 1.00 86.06 92 LEU A N 1
ATOM 701 C CA . LEU A 1 92 ? 8.549 3.379 -24.831 1.00 86.06 92 LEU A CA 1
ATOM 702 C C . LEU A 1 92 ? 8.855 2.831 -26.211 1.00 86.06 92 LEU A C 1
ATOM 704 O O . LEU A 1 92 ? 8.110 3.068 -27.156 1.00 86.06 92 LEU A O 1
ATOM 708 N N . VAL A 1 93 ? 9.937 2.074 -26.299 1.00 84.50 93 VAL A N 1
ATOM 709 C CA . VAL A 1 93 ? 10.307 1.323 -27.492 1.00 84.50 93 VAL A CA 1
ATOM 710 C C . VAL A 1 93 ? 10.238 -0.161 -27.186 1.00 84.50 93 VAL A C 1
ATOM 712 O O . VAL A 1 93 ? 10.565 -0.605 -26.078 1.00 84.50 93 VAL A O 1
ATOM 715 N N . ASP A 1 94 ? 9.793 -0.930 -28.170 1.00 84.44 94 ASP A N 1
ATOM 716 C CA . ASP A 1 94 ? 9.839 -2.378 -28.096 1.00 84.44 94 ASP A CA 1
ATOM 717 C C . ASP A 1 94 ? 11.297 -2.863 -28.128 1.00 84.44 94 ASP A C 1
ATOM 719 O O . ASP A 1 94 ? 12.126 -2.391 -28.904 1.00 84.44 94 ASP A O 1
ATOM 723 N N . ALA A 1 95 ? 11.610 -3.791 -27.236 1.00 82.44 95 ALA A N 1
ATOM 724 C CA . ALA A 1 95 ? 12.920 -4.392 -27.040 1.00 82.44 95 ALA A CA 1
ATOM 725 C C . ALA A 1 95 ? 12.904 -5.906 -27.301 1.00 82.44 95 ALA A C 1
ATOM 727 O O . ALA A 1 95 ? 13.861 -6.597 -26.943 1.00 82.44 95 ALA A O 1
ATOM 728 N N . GLY A 1 96 ? 11.837 -6.414 -27.928 1.00 83.31 96 GLY A N 1
ATOM 729 C CA . GLY A 1 96 ? 11.713 -7.794 -28.382 1.00 83.31 96 GLY A CA 1
ATOM 730 C C . GLY A 1 96 ? 10.924 -8.697 -27.425 1.00 83.31 96 GLY A C 1
ATOM 731 O O . GLY A 1 96 ? 10.208 -8.217 -26.542 1.00 83.31 96 GLY A O 1
ATOM 732 N N . PRO A 1 97 ? 11.013 -10.028 -27.602 1.00 81.06 97 PRO A N 1
ATOM 733 C CA . PRO A 1 97 ? 10.279 -10.990 -26.783 1.00 81.06 97 PRO A CA 1
ATOM 734 C C . PRO A 1 97 ? 10.647 -10.897 -25.297 1.00 81.06 97 PRO A C 1
ATOM 736 O O . PRO A 1 97 ? 11.797 -10.636 -24.936 1.00 81.06 97 PRO A O 1
ATOM 739 N N . HIS A 1 98 ? 9.673 -11.131 -24.413 1.00 77.62 98 HIS A N 1
ATOM 740 C CA . HIS A 1 98 ? 9.904 -11.088 -22.970 1.00 77.62 98 HIS A CA 1
ATOM 741 C C . HIS A 1 98 ? 10.981 -12.113 -22.526 1.00 77.62 98 HIS A C 1
ATOM 743 O O . HIS A 1 98 ? 10.939 -13.263 -22.960 1.00 77.62 98 HIS A O 1
ATOM 749 N N . PRO A 1 99 ? 11.920 -11.762 -21.617 1.00 75.69 99 PRO A N 1
ATOM 750 C CA . PRO A 1 99 ? 13.021 -12.655 -21.219 1.00 75.69 99 PRO A CA 1
ATOM 751 C C . PRO A 1 99 ? 12.558 -13.967 -20.561 1.00 75.69 99 PRO A C 1
ATOM 753 O O . PRO A 1 99 ? 13.223 -14.993 -20.664 1.00 75.69 99 PRO A O 1
ATOM 756 N N . ASN A 1 100 ? 11.399 -13.954 -19.897 1.00 79.25 100 ASN A N 1
ATOM 757 C CA . ASN A 1 100 ? 10.699 -15.184 -19.513 1.00 79.25 100 ASN A CA 1
ATOM 758 C C . ASN A 1 100 ? 9.979 -15.787 -20.733 1.00 79.25 100 ASN A C 1
ATOM 760 O O . ASN A 1 100 ? 9.021 -15.188 -21.228 1.00 79.25 100 ASN A O 1
ATOM 764 N N . LYS A 1 101 ? 10.406 -16.991 -21.137 1.00 80.94 101 LYS A N 1
ATOM 765 C CA . LYS A 1 101 ? 9.889 -17.745 -22.290 1.00 80.94 101 LYS A CA 1
ATOM 766 C C . LYS A 1 101 ? 8.377 -17.989 -22.235 1.00 80.94 101 LYS A C 1
ATOM 768 O O . LYS A 1 101 ? 7.725 -17.865 -23.262 1.00 80.94 101 LYS A O 1
ATOM 773 N N . VAL A 1 102 ? 7.810 -18.252 -21.054 1.00 82.25 102 VAL A N 1
ATOM 774 C CA . VAL A 1 102 ? 6.358 -18.472 -20.888 1.00 82.25 102 VAL A CA 1
ATOM 775 C C . VAL A 1 102 ? 5.579 -17.198 -21.217 1.00 82.25 102 VAL A C 1
ATOM 777 O O . VAL A 1 102 ? 4.587 -17.219 -21.936 1.00 82.25 102 VAL A O 1
ATOM 780 N N . HIS A 1 103 ? 6.070 -16.045 -20.761 1.00 78.50 103 HIS A N 1
ATOM 781 C CA . HIS A 1 103 ? 5.445 -14.765 -21.088 1.00 78.50 103 HIS A CA 1
ATOM 782 C C . HIS A 1 103 ? 5.629 -14.379 -22.558 1.00 78.50 103 HIS A C 1
ATOM 784 O O . HIS A 1 103 ? 4.728 -13.772 -23.131 1.00 78.50 103 HIS A O 1
ATOM 790 N N . ALA A 1 104 ? 6.759 -14.739 -23.171 1.00 80.31 104 ALA A N 1
ATOM 791 C CA . ALA A 1 104 ? 6.970 -14.542 -24.602 1.00 80.31 104 ALA A CA 1
ATOM 792 C C . ALA A 1 104 ? 6.015 -15.401 -25.450 1.00 80.31 104 ALA A C 1
ATOM 794 O O . ALA A 1 104 ? 5.487 -14.903 -26.438 1.00 80.31 104 ALA A O 1
ATOM 795 N N . GLN A 1 105 ? 5.743 -16.646 -25.040 1.00 82.94 105 GLN A N 1
ATOM 796 C CA . GLN A 1 105 ? 4.755 -17.519 -25.691 1.00 82.94 105 GLN A CA 1
ATOM 797 C C . GLN A 1 105 ? 3.340 -16.932 -25.642 1.00 82.94 105 GLN A C 1
ATOM 799 O O . GLN A 1 105 ? 2.597 -17.042 -26.608 1.00 82.94 105 GLN A O 1
ATOM 804 N N . TRP A 1 106 ? 2.987 -16.228 -24.564 1.00 83.25 106 TRP A N 1
ATOM 805 C CA . TRP A 1 106 ? 1.732 -15.470 -24.464 1.00 83.25 106 TRP A CA 1
ATOM 806 C C . TRP A 1 106 ? 1.742 -14.140 -25.238 1.00 83.25 106 TRP A C 1
ATOM 808 O O . TRP A 1 106 ? 0.887 -13.288 -25.012 1.00 83.25 106 TRP A O 1
ATOM 818 N N . GLY A 1 107 ? 2.737 -13.911 -26.099 1.00 81.50 107 GLY A N 1
ATOM 819 C CA . GLY A 1 107 ? 2.850 -12.707 -26.921 1.00 81.50 107 GLY A CA 1
ATOM 820 C C . GLY A 1 107 ? 3.276 -11.452 -26.157 1.00 81.50 107 GLY A C 1
ATOM 821 O O . GLY A 1 107 ? 3.258 -10.357 -26.722 1.00 81.50 107 GLY A O 1
ATOM 822 N N . ARG A 1 108 ? 3.680 -11.557 -24.879 1.00 81.25 108 ARG A N 1
ATOM 823 C CA . ARG A 1 108 ? 4.132 -10.379 -24.128 1.00 81.25 108 ARG A CA 1
ATOM 824 C C . ARG A 1 108 ? 5.469 -9.900 -24.681 1.00 81.25 108 ARG A C 1
ATOM 826 O O . ARG A 1 108 ? 6.460 -10.635 -24.695 1.00 81.25 108 ARG A O 1
ATOM 833 N N . ARG A 1 109 ? 5.496 -8.629 -25.074 1.00 81.44 109 ARG A N 1
ATOM 834 C CA . ARG A 1 109 ? 6.700 -7.938 -25.537 1.00 81.44 109 ARG A CA 1
ATOM 835 C C . ARG A 1 109 ? 7.343 -7.145 -24.417 1.00 81.44 109 ARG A C 1
ATOM 837 O O . ARG A 1 109 ? 6.699 -6.706 -23.459 1.00 81.44 109 ARG A O 1
ATOM 844 N N . TRP A 1 110 ? 8.647 -7.001 -24.528 1.00 80.81 110 TRP A N 1
ATOM 845 C CA . TRP A 1 110 ? 9.450 -6.273 -23.582 1.00 80.81 110 TRP A CA 1
ATOM 846 C C . TRP A 1 110 ? 9.617 -4.827 -24.029 1.00 80.81 110 TRP A C 1
ATOM 848 O O . TRP A 1 110 ? 10.042 -4.580 -25.143 1.00 80.81 110 TRP A O 1
ATOM 858 N N . HIS A 1 111 ? 9.347 -3.867 -23.146 1.00 82.56 111 HIS A N 1
ATOM 859 C CA . HIS A 1 111 ? 9.501 -2.448 -23.456 1.00 82.56 111 HIS A CA 1
ATOM 860 C C . HIS A 1 111 ? 10.649 -1.824 -22.659 1.00 82.56 111 HIS A C 1
ATOM 862 O O . HIS A 1 111 ? 10.869 -2.149 -21.483 1.00 82.56 111 HIS A O 1
ATOM 868 N N . ARG A 1 112 ? 11.367 -0.903 -23.301 1.00 82.00 112 ARG A N 1
ATOM 869 C CA . ARG A 1 112 ? 12.435 -0.086 -22.711 1.00 82.00 112 ARG A CA 1
ATOM 870 C C . ARG A 1 112 ? 12.136 1.393 -22.924 1.00 82.00 112 ARG A C 1
ATOM 872 O O . ARG A 1 112 ? 11.390 1.753 -23.827 1.00 82.00 112 ARG A O 1
ATOM 879 N N . LEU A 1 113 ? 12.722 2.239 -22.084 1.00 82.75 113 LEU A N 1
ATOM 880 C CA . LEU A 1 113 ? 12.660 3.689 -22.258 1.00 82.75 113 LEU A CA 1
ATOM 881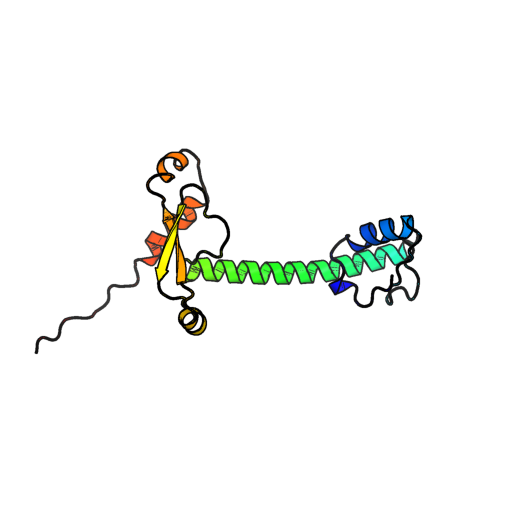 C C . LEU A 1 113 ? 13.756 4.145 -23.223 1.00 82.75 113 LEU A C 1
ATOM 883 O O . LEU A 1 113 ? 14.917 3.749 -23.082 1.00 82.75 113 LEU A O 1
ATOM 887 N N . ASP A 1 114 ? 13.377 4.988 -24.173 1.00 79.81 114 ASP A N 1
ATOM 888 C CA . ASP A 1 114 ? 14.279 5.686 -25.083 1.00 79.81 114 ASP A CA 1
ATOM 889 C C . ASP A 1 114 ? 13.943 7.179 -25.103 1.00 79.81 114 ASP A C 1
ATOM 891 O O . ASP A 1 114 ? 12.853 7.585 -24.692 1.00 79.81 114 ASP A O 1
ATOM 895 N N . ILE A 1 115 ? 14.891 8.005 -25.538 1.00 79.12 115 ILE A N 1
ATOM 896 C CA . ILE A 1 115 ? 14.699 9.456 -25.603 1.00 79.12 115 ILE A CA 1
ATOM 897 C C . ILE A 1 115 ? 13.708 9.769 -26.729 1.00 79.12 115 ILE A C 1
ATOM 899 O O . ILE A 1 115 ? 13.822 9.231 -27.831 1.00 79.12 115 ILE A O 1
ATOM 903 N N . ASP A 1 116 ? 12.725 10.622 -26.448 1.00 78.44 116 ASP A N 1
ATOM 904 C CA . ASP A 1 116 ? 11.824 11.131 -27.478 1.00 78.44 116 ASP A CA 1
ATOM 905 C C . ASP A 1 116 ? 12.502 12.284 -28.222 1.00 78.44 116 ASP A C 1
ATOM 907 O O . ASP A 1 116 ? 12.762 13.334 -27.644 1.00 78.44 116 ASP A O 1
ATOM 911 N N . THR A 1 117 ? 12.787 12.113 -29.509 1.00 74.38 117 THR A N 1
ATOM 912 C CA . THR A 1 117 ? 13.478 13.125 -30.318 1.00 74.38 117 THR A CA 1
ATOM 913 C C . THR A 1 117 ? 12.684 14.423 -30.480 1.00 74.38 117 THR A C 1
ATOM 915 O O . THR A 1 117 ? 13.291 15.460 -30.726 1.00 74.38 117 THR A O 1
ATOM 918 N N . VAL A 1 118 ? 11.356 14.386 -30.329 1.00 75.56 118 VAL A N 1
ATOM 919 C CA . VAL A 1 118 ? 10.481 15.562 -30.461 1.00 75.56 118 VAL A CA 1
ATOM 920 C C . VAL A 1 118 ? 10.361 16.303 -29.132 1.00 75.56 118 VAL A C 1
ATOM 922 O O . VAL A 1 118 ? 10.425 17.527 -29.086 1.00 75.56 118 VAL A O 1
ATOM 925 N N . THR A 1 119 ? 10.207 15.565 -28.032 1.00 68.31 119 THR A N 1
ATOM 926 C CA . THR A 1 119 ? 9.902 16.150 -26.715 1.00 68.31 119 THR A CA 1
ATOM 927 C C . THR A 1 119 ? 11.135 16.347 -25.826 1.00 68.31 119 THR A C 1
ATOM 929 O O . THR A 1 119 ? 11.118 17.190 -24.929 1.00 68.31 119 THR A O 1
ATOM 932 N N . ALA A 1 120 ? 12.229 15.615 -26.056 1.00 65.50 120 ALA A N 1
ATOM 933 C CA . ALA A 1 120 ? 13.448 15.730 -25.252 1.00 65.50 120 ALA A CA 1
ATOM 934 C C . ALA A 1 120 ? 14.129 17.110 -25.292 1.00 65.50 120 ALA A C 1
ATOM 936 O O . ALA A 1 120 ? 14.613 17.527 -24.234 1.00 65.50 120 ALA A O 1
ATOM 937 N N . PRO A 1 121 ? 14.149 17.857 -26.420 1.00 65.44 121 PRO A N 1
ATOM 938 C CA . PRO A 1 121 ? 14.725 19.203 -26.440 1.00 65.44 121 PRO A CA 1
ATOM 939 C C . PRO A 1 121 ? 14.067 20.158 -25.432 1.00 65.44 121 PRO A C 1
ATOM 941 O O . PRO A 1 121 ? 14.758 20.955 -24.806 1.00 65.44 121 PRO A O 1
ATOM 944 N N . CYS A 1 122 ? 12.758 20.025 -25.187 1.00 65.81 122 CYS A N 1
ATOM 945 C CA . CYS A 1 122 ? 12.025 20.852 -24.219 1.00 65.81 122 CYS A CA 1
ATOM 946 C C . CYS A 1 122 ? 12.397 20.561 -22.754 1.00 65.81 122 CYS A C 1
ATOM 948 O O . CYS A 1 122 ? 12.168 21.389 -21.878 1.00 65.81 122 CYS A O 1
ATOM 950 N N . VAL A 1 123 ? 12.953 19.381 -22.474 1.00 61.12 123 VAL A N 1
ATOM 951 C CA . VAL A 1 123 ? 13.252 18.894 -21.118 1.00 61.12 123 VAL A CA 1
ATOM 952 C C . VAL A 1 123 ? 14.715 19.138 -20.724 1.00 61.12 123 VAL A C 1
ATOM 954 O O . VAL A 1 123 ? 15.049 19.146 -19.539 1.00 61.12 123 VAL A O 1
ATOM 957 N N . ALA A 1 124 ? 15.586 19.401 -21.703 1.00 59.50 124 ALA A N 1
ATOM 958 C CA . ALA A 1 124 ? 17.021 19.610 -21.510 1.00 59.50 124 ALA A CA 1
ATOM 959 C C . ALA A 1 124 ? 17.380 20.861 -20.677 1.00 59.50 124 ALA A C 1
ATOM 961 O O . ALA A 1 124 ? 18.500 20.951 -20.180 1.00 59.50 124 ALA A O 1
ATOM 962 N N . LEU A 1 125 ? 16.440 21.792 -20.477 1.00 52.50 125 LEU A N 1
ATOM 963 C CA . LEU A 1 125 ? 16.641 23.005 -19.671 1.00 52.50 125 LEU A CA 1
ATOM 964 C C . LEU A 1 125 ? 16.398 22.804 -18.160 1.00 52.50 125 LEU A C 1
ATOM 966 O O . LEU A 1 125 ? 16.680 23.706 -17.377 1.00 52.50 125 LEU A O 1
ATOM 970 N N . ALA A 1 126 ? 15.921 21.632 -17.723 1.00 48.72 126 ALA A N 1
ATOM 971 C CA . ALA A 1 126 ? 15.749 21.304 -16.307 1.00 48.72 126 ALA A CA 1
ATOM 972 C C . ALA A 1 126 ? 16.825 20.297 -15.849 1.00 48.72 126 ALA A C 1
ATOM 974 O O . ALA A 1 126 ? 17.063 19.305 -16.544 1.00 48.72 126 ALA A O 1
ATOM 975 N N . PRO A 1 127 ? 17.463 20.461 -14.670 1.00 44.84 127 PRO A N 1
ATOM 976 C CA . PRO A 1 127 ? 18.469 19.521 -14.185 1.00 44.84 127 PRO A CA 1
ATOM 977 C C . PRO A 1 127 ? 17.793 18.232 -13.692 1.00 44.84 127 PRO A C 1
ATOM 979 O O . PRO A 1 127 ? 17.620 17.990 -12.497 1.00 44.84 127 PRO A O 1
ATOM 982 N N . LEU A 1 128 ? 17.394 17.359 -14.618 1.00 46.41 128 LEU A N 1
ATOM 983 C CA . LEU A 1 128 ? 16.817 16.060 -14.293 1.00 46.41 128 LEU A CA 1
ATOM 984 C C . LEU A 1 128 ? 17.918 15.071 -13.911 1.00 46.41 128 LEU A C 1
ATOM 986 O O . LEU A 1 128 ? 18.448 14.306 -14.717 1.00 46.41 128 LEU A O 1
ATOM 990 N N . ARG A 1 129 ? 18.176 15.029 -12.606 1.00 44.00 129 ARG A N 1
ATOM 991 C CA . ARG A 1 129 ? 19.017 14.059 -11.884 1.00 44.00 129 ARG A CA 1
ATOM 992 C C . ARG A 1 129 ? 18.631 12.584 -12.148 1.00 44.00 129 ARG A C 1
ATOM 994 O O . ARG A 1 129 ? 19.426 11.677 -11.903 1.00 44.00 129 ARG A O 1
ATOM 1001 N N . CYS A 1 130 ? 17.430 12.331 -12.683 1.00 45.56 130 CYS A N 1
ATOM 1002 C CA . CYS A 1 130 ? 16.978 11.015 -13.159 1.00 45.56 130 CYS A CA 1
ATOM 1003 C C . CYS A 1 130 ? 17.544 10.630 -14.538 1.00 45.56 130 CYS A C 1
ATOM 1005 O O . CYS A 1 130 ? 17.866 9.460 -14.754 1.00 45.56 130 CYS A O 1
ATOM 1007 N N . MET A 1 131 ? 17.710 11.588 -15.455 1.00 47.97 131 MET A N 1
ATOM 1008 C CA . MET A 1 131 ? 18.122 11.318 -16.839 1.00 47.97 131 MET A CA 1
ATOM 1009 C C . MET A 1 131 ? 19.611 10.964 -16.918 1.00 47.97 131 MET A C 1
ATOM 1011 O O . MET A 1 131 ? 20.001 10.000 -17.580 1.00 47.97 131 MET A O 1
ATOM 1015 N N . THR A 1 132 ? 20.441 11.646 -16.123 1.00 47.19 132 THR A N 1
ATOM 1016 C CA . THR A 1 132 ? 21.880 11.370 -16.003 1.00 47.19 132 THR A CA 1
ATOM 1017 C C . THR A 1 132 ? 22.159 9.966 -15.475 1.00 47.19 132 THR A C 1
ATOM 1019 O O . THR A 1 132 ? 23.098 9.326 -15.936 1.00 47.19 132 THR A O 1
ATOM 1022 N N . ARG A 1 133 ? 21.337 9.418 -14.567 1.00 48.62 133 ARG A N 1
ATOM 1023 C CA . ARG A 1 133 ? 21.546 8.060 -14.022 1.00 48.62 133 ARG A CA 1
ATOM 1024 C C . ARG A 1 133 ? 21.191 6.948 -15.018 1.00 48.62 133 ARG A C 1
ATOM 1026 O O . ARG A 1 133 ? 21.762 5.860 -14.922 1.00 48.62 133 ARG A O 1
ATOM 1033 N N . PHE A 1 134 ? 20.281 7.217 -15.958 1.00 50.06 134 PHE A N 1
ATOM 1034 C CA . PHE A 1 134 ? 19.935 6.311 -17.058 1.00 50.06 134 PHE A CA 1
ATOM 1035 C C . PHE A 1 134 ? 20.980 6.378 -18.189 1.00 50.06 134 PHE A C 1
ATOM 1037 O O . PHE A 1 134 ? 21.495 5.341 -18.609 1.00 50.06 134 PHE A O 1
ATOM 1044 N N . LEU A 1 135 ? 21.393 7.588 -18.590 1.00 49.75 135 LEU A N 1
ATOM 1045 C CA . LEU A 1 135 ? 22.424 7.824 -19.613 1.00 49.75 135 LEU A CA 1
ATOM 1046 C C . LEU A 1 135 ? 23.814 7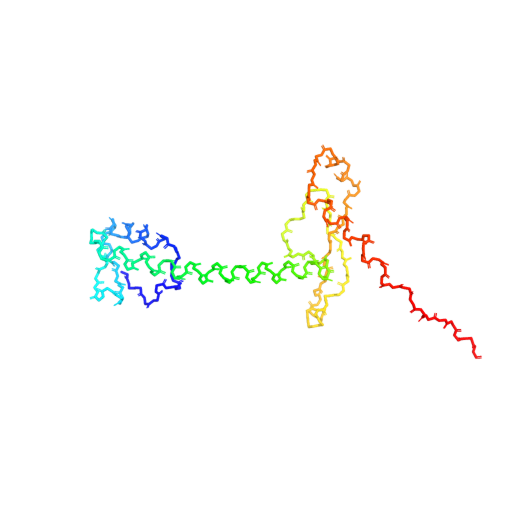.298 -19.203 1.00 49.75 135 LEU A C 1
ATOM 1048 O O . LEU A 1 135 ? 24.434 6.570 -19.977 1.00 49.75 135 LEU A O 1
ATOM 1052 N N . ASN A 1 136 ? 24.274 7.540 -17.964 1.00 45.09 136 ASN A N 1
ATOM 1053 C CA . ASN A 1 136 ? 25.588 7.051 -17.496 1.00 45.09 136 ASN A CA 1
ATOM 1054 C C . ASN A 1 136 ? 25.690 5.518 -17.363 1.00 45.09 136 ASN A C 1
ATOM 1056 O O . ASN A 1 136 ? 26.776 4.980 -17.151 1.00 45.09 136 ASN A O 1
ATOM 1060 N N . ARG A 1 137 ? 24.570 4.787 -17.438 1.00 48.19 137 ARG A N 1
ATOM 1061 C CA . ARG A 1 137 ? 24.566 3.314 -17.393 1.00 48.19 137 ARG A CA 1
ATOM 1062 C C . ARG A 1 137 ? 24.604 2.668 -18.775 1.00 48.19 137 ARG A C 1
ATOM 1064 O O . ARG A 1 137 ? 25.113 1.554 -18.875 1.00 48.19 137 ARG A O 1
ATOM 1071 N N . ARG A 1 138 ? 24.152 3.358 -19.833 1.00 44.12 138 ARG A N 1
ATOM 1072 C CA . ARG A 1 138 ? 24.294 2.887 -21.227 1.00 44.12 138 ARG A CA 1
ATOM 1073 C C . ARG A 1 138 ? 25.770 2.816 -21.643 1.00 44.12 138 ARG A C 1
ATOM 1075 O O . ARG A 1 138 ? 26.163 1.851 -22.286 1.00 44.12 138 ARG A O 1
ATOM 1082 N N . THR A 1 139 ? 26.599 3.767 -21.205 1.00 43.81 139 THR A N 1
ATOM 1083 C CA . THR A 1 139 ? 28.031 3.840 -21.560 1.00 43.81 139 THR A CA 1
ATOM 1084 C C . THR A 1 139 ? 28.901 2.773 -20.887 1.00 43.81 139 THR A C 1
ATOM 1086 O O . THR A 1 139 ? 29.925 2.388 -21.442 1.00 43.81 139 THR A O 1
ATOM 1089 N N . LYS A 1 140 ? 28.501 2.235 -19.724 1.00 40.00 140 LYS A N 1
ATOM 1090 C CA . LYS A 1 140 ? 29.236 1.140 -19.055 1.00 40.00 140 LYS A CA 1
ATOM 1091 C C . LYS A 1 140 ? 28.816 -0.265 -19.515 1.00 40.00 140 LYS A C 1
ATOM 1093 O O . LYS A 1 140 ? 29.597 -1.199 -19.365 1.00 40.00 140 LYS A O 1
ATOM 1098 N N . GLY A 1 141 ? 27.615 -0.428 -20.079 1.00 34.22 141 GLY A N 1
ATOM 1099 C CA . GLY A 1 141 ? 27.076 -1.728 -20.510 1.00 34.22 141 GLY A CA 1
ATOM 1100 C C . GLY A 1 141 ? 27.482 -2.181 -21.919 1.00 34.22 141 GLY A C 1
ATOM 1101 O O . GLY A 1 141 ? 27.386 -3.367 -22.222 1.00 34.22 141 GLY A O 1
ATOM 1102 N N . SER A 1 142 ? 27.970 -1.279 -22.777 1.00 39.00 142 SER A N 1
ATOM 1103 C CA . SER A 1 142 ? 28.394 -1.601 -24.151 1.00 39.00 142 SER A CA 1
ATOM 1104 C C . SER A 1 142 ? 29.783 -2.249 -24.247 1.00 39.00 142 SER A C 1
ATOM 1106 O O . SER A 1 142 ? 30.191 -2.656 -25.330 1.00 39.00 142 SER A O 1
ATOM 1108 N N . ARG A 1 143 ? 30.507 -2.416 -23.128 1.00 31.20 143 ARG A N 1
ATOM 1109 C CA . ARG A 1 143 ? 31.850 -3.030 -23.116 1.00 31.20 143 ARG A CA 1
ATOM 1110 C C . ARG A 1 143 ? 31.849 -4.568 -23.145 1.00 31.20 143 ARG A C 1
ATOM 1112 O O . ARG A 1 143 ? 32.910 -5.170 -23.254 1.00 31.20 143 ARG A O 1
ATOM 1119 N N . TRP A 1 144 ? 30.684 -5.216 -23.096 1.00 37.69 144 TRP A N 1
ATOM 1120 C CA . TRP A 1 144 ? 30.557 -6.680 -23.112 1.00 37.69 144 TRP A CA 1
ATOM 1121 C C . TRP A 1 144 ? 29.796 -7.185 -24.341 1.00 37.69 144 TRP A C 1
ATOM 1123 O O . TRP A 1 144 ? 28.708 -7.742 -24.209 1.00 37.69 144 TRP A O 1
ATOM 1133 N N . ARG A 1 145 ? 30.356 -6.984 -25.545 1.00 36.53 145 ARG A N 1
ATOM 1134 C CA . ARG A 1 145 ? 30.079 -7.833 -26.724 1.00 36.53 145 ARG A CA 1
ATOM 1135 C C . ARG A 1 145 ? 31.008 -7.544 -27.915 1.00 36.53 145 ARG A C 1
ATOM 1137 O O . ARG A 1 145 ? 30.553 -7.232 -28.999 1.00 36.53 145 ARG A O 1
ATOM 1144 N N . HIS A 1 146 ? 32.317 -7.699 -27.735 1.00 33.97 146 HIS A N 1
ATOM 1145 C CA . HIS A 1 146 ? 33.215 -7.986 -28.861 1.00 33.97 146 HIS A CA 1
ATOM 1146 C C . HIS A 1 146 ? 34.281 -8.986 -28.408 1.00 33.97 146 HIS A C 1
ATOM 1148 O O . HIS A 1 146 ? 35.381 -8.619 -28.009 1.00 33.97 146 HIS A O 1
ATOM 1154 N N . ARG A 1 147 ? 33.939 -10.278 -28.439 1.00 31.25 147 ARG A N 1
ATOM 1155 C CA . ARG A 1 147 ? 34.940 -11.340 -28.547 1.00 31.25 147 ARG A CA 1
ATOM 1156 C C . ARG A 1 147 ? 34.391 -12.470 -29.421 1.00 31.25 147 ARG A C 1
ATOM 1158 O O . ARG A 1 147 ? 33.486 -13.186 -29.015 1.00 31.25 147 ARG A O 1
ATOM 1165 N N . ALA A 1 148 ? 34.989 -12.538 -30.608 1.00 35.44 148 ALA A N 1
ATOM 1166 C CA . ALA A 1 148 ? 35.186 -13.683 -31.492 1.00 35.44 148 ALA A CA 1
ATOM 1167 C C . ALA A 1 148 ? 33.958 -14.441 -32.033 1.00 35.44 148 ALA A C 1
ATOM 1169 O O . ALA A 1 148 ? 33.414 -15.340 -31.405 1.00 35.44 148 ALA A O 1
ATOM 1170 N N . SER A 1 149 ? 33.646 -14.179 -33.300 1.00 33.31 149 SER A N 1
ATOM 1171 C CA . SER A 1 149 ? 33.291 -15.226 -34.269 1.00 33.31 149 SER A CA 1
ATOM 1172 C C . SER A 1 149 ? 33.936 -14.834 -35.599 1.00 33.31 149 SER A C 1
ATOM 1174 O O . SER A 1 149 ? 33.440 -13.967 -36.310 1.00 33.31 149 SER A O 1
ATOM 1176 N N . GLY A 1 150 ? 35.123 -15.388 -35.865 1.00 35.00 150 GLY A N 1
ATOM 1177 C CA . GLY A 1 150 ? 35.781 -15.281 -37.168 1.00 35.00 150 GLY A CA 1
ATOM 1178 C C . GLY A 1 150 ? 35.112 -16.220 -38.181 1.00 35.00 150 GLY A C 1
ATOM 1179 O O . GLY A 1 150 ? 34.587 -17.260 -37.771 1.00 35.00 150 GLY A O 1
ATOM 1180 N N . PRO A 1 151 ? 35.100 -15.874 -39.478 1.00 37.81 151 PRO A N 1
ATOM 1181 C CA . PRO A 1 151 ? 34.421 -16.668 -40.493 1.00 37.81 151 PRO A CA 1
ATOM 1182 C C . PRO A 1 151 ? 35.241 -17.919 -40.838 1.00 37.81 151 PRO A C 1
ATOM 1184 O O . PRO A 1 151 ? 36.434 -17.826 -41.120 1.00 37.81 151 PRO A O 1
ATOM 1187 N N . ARG A 1 152 ? 34.594 -19.092 -40.845 1.00 37.59 152 ARG A N 1
ATOM 1188 C CA . ARG A 1 152 ? 35.062 -20.245 -41.628 1.00 37.59 152 ARG A CA 1
ATOM 1189 C C . ARG A 1 152 ? 34.471 -20.117 -43.029 1.00 37.59 152 ARG A C 1
ATOM 1191 O O . ARG A 1 152 ? 33.255 -20.060 -43.178 1.00 37.59 152 ARG A O 1
ATOM 1198 N N . VAL A 1 153 ? 35.358 -20.016 -44.007 1.00 47.31 153 VAL A N 1
ATOM 1199 C CA . VAL A 1 153 ? 35.104 -20.097 -45.456 1.00 47.31 153 VAL A CA 1
ATOM 1200 C C . VAL A 1 153 ? 35.389 -21.576 -45.842 1.00 47.31 153 VAL A C 1
ATOM 1202 O O . VAL A 1 153 ? 36.076 -22.240 -45.059 1.00 47.31 153 VAL A O 1
ATOM 1205 N N . PRO A 1 154 ? 34.764 -22.114 -46.907 1.00 56.62 154 PRO A N 1
ATOM 1206 C CA . PRO A 1 154 ? 34.153 -23.446 -46.967 1.00 56.62 154 PRO A CA 1
ATOM 1207 C C . PRO A 1 154 ? 35.124 -24.627 -46.982 1.00 56.62 154 PRO A C 1
ATOM 1209 O O . PRO A 1 154 ? 36.264 -24.470 -47.472 1.00 56.62 154 PRO A O 1
#